Protein AF-A0A358HN16-F1 (afdb_monomer_lite)

Secondary structure (DSSP, 8-state):
----EE--BGGGTEEEE-TTS-EEE-HHHHHHHHTT-EE--B-B-GGG--TT-SSHHHHHIIIIIIT--S---BS-HHHHHHHHHHS---

Radius of gyration: 12.62 Å; chains: 1; bounding box: 31×31×33 Å

Sequence (90 aa):
GVVDGIGPWLPQVIEGLSADGKAIMTPTLIAAQRAQLMIHPYTLRADSLPKWAGDMDIALDAIFDDAGIDGIFTDFPDQVVQYLAEHPAS

Organism: NCBI:txid168935

Structure (mmCIF, N/CA/C/O backbone):
data_AF-A0A358HN16-F1
#
_entry.id   AF-A0A358HN16-F1
#
loop_
_atom_site.group_PDB
_atom_site.id
_ato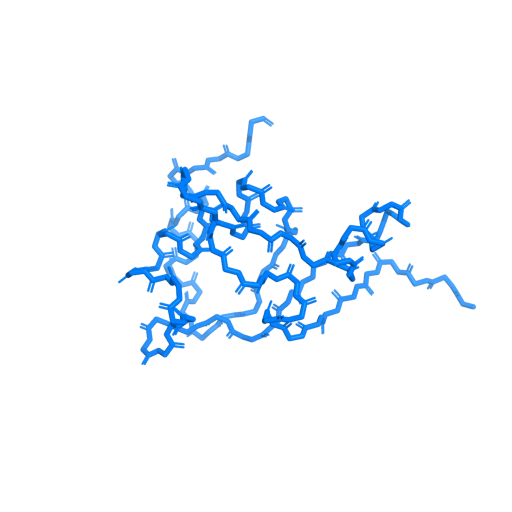m_site.type_symbol
_atom_site.label_atom_id
_atom_site.label_alt_id
_atom_site.label_comp_id
_atom_site.label_asym_id
_atom_site.label_entity_id
_atom_site.label_seq_id
_atom_site.pdbx_PDB_ins_code
_atom_site.Cartn_x
_atom_site.Cartn_y
_atom_site.Cartn_z
_atom_site.occupancy
_atom_site.B_iso_or_equiv
_atom_site.auth_seq_id
_atom_site.auth_comp_id
_atom_site.auth_asym_id
_atom_site.auth_atom_id
_atom_site.pdbx_PDB_model_num
ATOM 1 N N . GLY A 1 1 ? 14.293 -14.056 -18.851 1.00 56.44 1 GLY A N 1
ATOM 2 C CA . GLY A 1 1 ? 12.959 -14.478 -18.393 1.00 56.44 1 GLY A CA 1
ATOM 3 C C . GLY A 1 1 ? 12.075 -13.259 -18.396 1.00 56.44 1 GLY A C 1
ATOM 4 O O . GLY A 1 1 ? 12.595 -12.184 -18.127 1.00 56.44 1 GLY A O 1
ATOM 5 N N . VAL A 1 2 ? 10.807 -13.407 -18.764 1.00 73.56 2 VAL A N 1
ATOM 6 C CA . VAL A 1 2 ? 9.817 -12.335 -18.606 1.00 73.56 2 VAL A CA 1
AT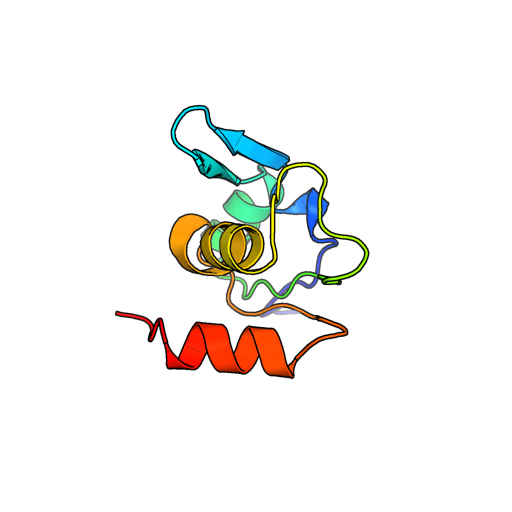OM 7 C C . VAL A 1 2 ? 9.280 -12.455 -17.181 1.00 73.56 2 VAL A C 1
ATOM 9 O O . VAL A 1 2 ? 9.042 -13.568 -16.718 1.00 73.56 2 VAL A O 1
ATOM 12 N N . VAL A 1 3 ? 9.236 -11.341 -16.459 1.00 81.81 3 VAL A N 1
ATOM 13 C CA . VAL A 1 3 ? 8.665 -11.245 -15.112 1.00 81.81 3 VAL A CA 1
ATOM 14 C C . VAL A 1 3 ? 7.399 -10.417 -15.257 1.00 81.81 3 VAL A C 1
ATOM 16 O O . VAL A 1 3 ? 7.471 -9.347 -15.853 1.00 81.81 3 VAL A O 1
ATOM 19 N N . ASP A 1 4 ? 6.280 -10.903 -14.722 1.00 89.25 4 ASP A N 1
ATOM 20 C CA . ASP A 1 4 ? 4.965 -10.257 -14.866 1.00 89.25 4 ASP A CA 1
ATOM 21 C C . ASP A 1 4 ? 4.541 -9.475 -13.608 1.00 89.25 4 ASP A C 1
ATOM 23 O O . ASP A 1 4 ? 3.557 -8.739 -13.626 1.00 89.25 4 ASP A O 1
ATOM 27 N N . GLY A 1 5 ? 5.285 -9.603 -12.502 1.00 91.94 5 GLY A N 1
ATOM 28 C CA . GLY A 1 5 ? 4.992 -8.881 -11.267 1.00 91.94 5 GLY A CA 1
ATOM 29 C C . GLY A 1 5 ? 6.058 -8.996 -10.180 1.00 91.94 5 GLY A C 1
ATOM 30 O O . GLY A 1 5 ? 6.977 -9.814 -10.265 1.00 91.94 5 GLY A O 1
ATOM 31 N N . ILE A 1 6 ? 5.924 -8.165 -9.147 1.00 94.75 6 ILE A N 1
ATOM 32 C CA . ILE A 1 6 ? 6.782 -8.138 -7.957 1.00 94.75 6 ILE A CA 1
ATOM 33 C C . ILE A 1 6 ? 5.949 -8.176 -6.672 1.00 94.75 6 ILE A C 1
ATOM 35 O O . ILE A 1 6 ? 4.846 -7.639 -6.613 1.00 94.75 6 ILE A O 1
ATOM 39 N N . GLY A 1 7 ? 6.506 -8.771 -5.616 1.00 95.69 7 GLY A N 1
ATOM 40 C CA . GLY A 1 7 ? 5.916 -8.766 -4.275 1.00 95.69 7 GLY A CA 1
ATOM 41 C C . GLY A 1 7 ? 6.864 -8.154 -3.246 1.00 95.69 7 GLY A C 1
ATOM 42 O O . GLY A 1 7 ? 7.555 -8.907 -2.565 1.00 95.69 7 GLY A O 1
ATOM 43 N N . PRO A 1 8 ? 6.985 -6.816 -3.173 1.00 96.12 8 PRO A N 1
ATOM 44 C CA . PRO A 1 8 ? 7.868 -6.138 -2.224 1.00 96.12 8 PRO A CA 1
ATOM 45 C C . PRO A 1 8 ? 7.257 -6.048 -0.818 1.00 96.12 8 PRO A C 1
ATOM 47 O O . PRO A 1 8 ? 6.065 -6.259 -0.616 1.00 96.12 8 PRO A O 1
ATOM 50 N N . TRP A 1 9 ? 8.062 -5.667 0.171 1.00 96.75 9 TRP A N 1
ATOM 51 C CA . TRP A 1 9 ? 7.529 -5.307 1.486 1.00 96.75 9 TRP A CA 1
ATOM 52 C C . TRP A 1 9 ? 6.781 -3.960 1.404 1.00 96.75 9 TRP A C 1
ATOM 54 O O . TRP A 1 9 ? 7.268 -3.045 0.746 1.00 96.75 9 TRP A O 1
ATOM 64 N N . LEU A 1 10 ? 5.624 -3.802 2.061 1.00 96.94 10 LEU A N 1
ATOM 65 C CA . LEU A 1 10 ? 4.746 -2.620 1.921 1.00 96.94 10 LEU A CA 1
ATOM 66 C C . LEU A 1 10 ? 5.464 -1.251 2.099 1.00 96.94 10 LEU A C 1
ATOM 68 O O . LEU A 1 10 ? 5.297 -0.376 1.251 1.00 96.94 10 LEU A O 1
ATOM 72 N N . PRO A 1 11 ? 6.341 -1.042 3.099 1.00 95.94 11 PRO A N 1
ATOM 73 C CA . PRO A 1 11 ? 7.136 0.188 3.223 1.00 95.94 11 PRO A CA 1
ATOM 74 C C . PRO A 1 11 ? 8.136 0.457 2.089 1.00 95.94 11 PRO A C 1
ATOM 76 O O . PRO A 1 11 ? 8.695 1.545 2.015 1.00 95.94 11 PRO A O 1
ATOM 79 N N . GLN A 1 12 ? 8.401 -0.517 1.213 1.00 96.94 12 GLN A N 1
ATOM 80 C CA . GLN A 1 12 ? 9.204 -0.315 0.002 1.00 96.94 12 GLN A CA 1
ATOM 81 C C . GLN A 1 12 ? 8.380 0.185 -1.182 1.00 96.94 12 GLN A C 1
ATOM 83 O O . GLN A 1 12 ? 8.964 0.417 -2.238 1.00 96.94 12 GLN A O 1
ATOM 88 N N . VAL A 1 13 ? 7.058 0.325 -1.035 1.00 97.56 13 VAL A N 1
ATOM 89 C CA . VAL A 1 13 ? 6.180 0.878 -2.073 1.00 97.56 13 VAL A CA 1
ATOM 90 C C . VAL A 1 13 ? 5.471 2.157 -1.633 1.00 97.56 13 VAL A C 1
ATOM 92 O O . VAL A 1 13 ? 5.348 3.054 -2.465 1.00 97.56 13 VAL A O 1
ATOM 95 N N . ILE A 1 14 ? 5.129 2.296 -0.344 1.00 97.94 14 ILE A N 1
ATOM 96 C CA . ILE A 1 14 ? 4.507 3.497 0.242 1.00 97.94 14 ILE A CA 1
ATOM 97 C C . ILE A 1 14 ? 5.327 3.984 1.444 1.00 97.94 14 ILE A C 1
ATOM 99 O O . ILE A 1 14 ? 5.555 3.237 2.398 1.00 97.94 14 ILE A O 1
ATOM 103 N N . GLU A 1 15 ? 5.746 5.250 1.415 1.00 96.62 15 GLU A N 1
ATOM 104 C CA . GLU A 1 15 ? 6.572 5.869 2.468 1.00 96.62 15 GLU A CA 1
ATOM 105 C C . GLU A 1 15 ? 5.731 6.483 3.593 1.00 96.62 15 GLU A C 1
ATOM 107 O O . GLU A 1 15 ? 6.166 6.560 4.745 1.00 96.62 15 GLU A O 1
ATOM 112 N N . GLY A 1 16 ? 4.515 6.914 3.266 1.00 97.81 16 GLY A N 1
ATOM 113 C CA . GLY A 1 16 ? 3.617 7.611 4.172 1.00 97.81 16 GLY A CA 1
ATOM 114 C C . GLY A 1 16 ? 2.487 8.300 3.428 1.00 97.81 16 GLY A C 1
ATOM 115 O O . GLY A 1 16 ? 2.225 7.984 2.270 1.00 97.81 16 GLY A O 1
ATOM 116 N N . LEU A 1 17 ? 1.859 9.261 4.100 1.00 98.31 17 LEU A N 1
ATOM 117 C CA . LEU A 1 17 ? 0.852 10.139 3.516 1.00 98.31 17 LEU A CA 1
ATOM 118 C C . LEU A 1 17 ? 1.401 11.566 3.409 1.00 98.31 17 LEU A C 1
ATOM 120 O O . LEU A 1 17 ? 2.144 12.020 4.287 1.00 98.31 17 LEU A O 1
ATOM 124 N N . SER A 1 18 ? 1.047 12.277 2.343 1.00 97.75 18 SER A N 1
ATOM 125 C CA . SER A 1 18 ? 1.315 13.705 2.180 1.00 97.75 18 SER A CA 1
ATOM 126 C C . SER A 1 18 ? 0.385 14.548 3.057 1.00 97.75 18 SER A C 1
ATOM 128 O O . SER A 1 18 ? -0.501 14.044 3.745 1.00 97.75 18 SER A O 1
ATOM 130 N N . ALA A 1 19 ? 0.602 15.866 3.073 1.00 96.06 19 ALA A N 1
ATOM 131 C CA . ALA A 1 19 ? -0.160 16.788 3.922 1.00 96.06 19 ALA A CA 1
ATOM 132 C C . ALA A 1 19 ? -1.665 16.846 3.589 1.00 96.06 19 ALA A C 1
ATOM 134 O O . ALA A 1 19 ? -2.461 17.252 4.429 1.00 96.06 19 ALA A O 1
ATOM 135 N N . ASP A 1 20 ? -2.043 16.456 2.374 1.00 95.50 20 ASP A N 1
ATOM 136 C CA . ASP A 1 20 ? -3.418 16.311 1.886 1.00 95.50 20 ASP A CA 1
ATOM 137 C C . ASP A 1 20 ? -3.985 14.891 2.078 1.00 95.50 20 ASP A C 1
ATOM 139 O O . ASP A 1 20 ? -5.111 14.627 1.665 1.00 95.50 20 ASP A O 1
ATOM 143 N N . GLY A 1 21 ? -3.236 13.995 2.729 1.00 95.50 21 GLY A N 1
ATOM 144 C CA . GLY A 1 21 ? -3.673 12.640 3.060 1.00 95.50 21 GLY A CA 1
ATOM 145 C C . GLY A 1 21 ? -3.433 11.597 1.970 1.00 95.50 21 GLY A C 1
ATOM 146 O O . GLY A 1 21 ? -3.867 10.468 2.150 1.00 95.50 21 GLY A O 1
ATOM 147 N N . LYS A 1 22 ? -2.740 11.941 0.877 1.00 97.88 22 LYS A N 1
ATOM 148 C CA . LYS A 1 22 ? -2.500 11.031 -0.253 1.00 97.88 22 LYS A CA 1
ATOM 149 C C . LYS A 1 22 ? -1.248 10.175 -0.101 1.00 97.88 22 LYS A C 1
ATOM 151 O O . LYS A 1 22 ? -0.266 10.601 0.507 1.00 97.88 22 LYS A O 1
ATOM 156 N N . ALA A 1 23 ? -1.258 8.968 -0.662 1.00 98.00 23 ALA A N 1
ATOM 157 C CA . ALA A 1 23 ? -0.111 8.067 -0.593 1.00 98.00 23 ALA A CA 1
ATOM 158 C C . ALA A 1 23 ? 1.155 8.674 -1.226 1.00 98.00 23 ALA A C 1
ATOM 160 O O . ALA A 1 23 ? 1.176 9.092 -2.385 1.00 98.00 23 ALA A O 1
ATOM 161 N N . ILE A 1 24 ? 2.261 8.658 -0.479 1.00 98.38 24 ILE A N 1
ATOM 162 C CA . ILE A 1 24 ? 3.592 8.988 -0.993 1.00 98.38 24 ILE A CA 1
ATOM 163 C C . ILE A 1 24 ? 4.217 7.707 -1.542 1.00 98.38 24 ILE A C 1
ATOM 165 O O . ILE A 1 24 ? 4.716 6.858 -0.797 1.00 98.38 24 ILE A O 1
ATOM 169 N N . MET A 1 25 ? 4.183 7.574 -2.865 1.00 98.19 25 MET A N 1
ATOM 170 C CA . MET A 1 25 ? 4.735 6.431 -3.588 1.00 98.19 25 MET A CA 1
ATOM 171 C C . MET A 1 25 ? 6.265 6.491 -3.630 1.00 98.19 25 MET A C 1
ATOM 173 O O . MET A 1 25 ? 6.858 7.513 -3.978 1.00 98.19 25 MET A O 1
ATOM 177 N N . THR A 1 26 ? 6.915 5.364 -3.348 1.00 98.25 26 THR A N 1
ATOM 178 C CA . THR A 1 26 ? 8.376 5.243 -3.477 1.00 98.25 26 THR A CA 1
ATOM 179 C C . THR A 1 26 ? 8.825 5.254 -4.948 1.00 98.25 26 THR A C 1
ATOM 181 O O . THR A 1 26 ? 8.074 4.854 -5.848 1.00 98.25 26 THR A O 1
ATOM 184 N N . PRO A 1 27 ? 10.108 5.557 -5.222 1.00 98.00 27 PRO A N 1
ATOM 185 C CA . PRO A 1 27 ? 10.699 5.345 -6.543 1.00 98.00 27 PRO A CA 1
ATOM 186 C C . PRO A 1 27 ? 10.588 3.898 -7.051 1.00 98.00 27 PRO A C 1
ATOM 188 O O . PRO A 1 27 ? 10.482 3.684 -8.258 1.00 98.00 27 PRO A O 1
ATOM 191 N N . THR A 1 28 ? 10.595 2.910 -6.148 1.00 96.00 28 THR A N 1
ATOM 192 C CA . THR A 1 28 ? 10.445 1.485 -6.482 1.00 96.00 28 THR A CA 1
ATOM 193 C C . THR A 1 28 ? 9.082 1.204 -7.100 1.00 96.00 28 THR A C 1
ATOM 195 O O . THR A 1 28 ? 9.013 0.590 -8.165 1.00 96.00 28 THR A O 1
ATOM 198 N N . LEU A 1 29 ? 8.007 1.685 -6.466 1.00 97.69 29 LEU A N 1
ATOM 199 C CA . LEU A 1 29 ? 6.649 1.511 -6.975 1.00 97.69 29 LEU A CA 1
ATOM 200 C C . LEU A 1 29 ? 6.486 2.181 -8.344 1.00 97.69 29 LEU A C 1
ATOM 202 O O . LEU A 1 29 ? 6.041 1.545 -9.297 1.00 97.69 29 LEU A O 1
ATOM 206 N N . ILE A 1 30 ? 6.947 3.429 -8.468 1.00 98.00 30 ILE A N 1
ATOM 207 C CA . ILE A 1 30 ? 6.880 4.187 -9.725 1.00 98.00 30 ILE A CA 1
ATOM 208 C C . ILE A 1 30 ? 7.638 3.460 -10.848 1.00 98.00 30 ILE A C 1
ATOM 210 O O . ILE A 1 30 ? 7.178 3.412 -11.991 1.00 98.00 30 ILE A O 1
ATOM 214 N N . ALA A 1 31 ? 8.810 2.890 -10.553 1.00 97.25 31 ALA A N 1
ATOM 215 C CA . ALA A 1 31 ? 9.584 2.133 -11.532 1.00 97.25 31 ALA A CA 1
ATOM 216 C C . ALA A 1 31 ? 8.874 0.838 -11.966 1.00 97.25 31 ALA A C 1
ATOM 218 O O . ALA A 1 31 ? 8.857 0.537 -13.159 1.00 97.25 31 ALA A O 1
ATOM 219 N N . ALA A 1 32 ? 8.265 0.105 -11.029 1.00 96.69 32 ALA A N 1
ATOM 220 C CA . ALA A 1 32 ? 7.521 -1.120 -11.322 1.00 96.69 32 ALA A CA 1
ATOM 221 C C . ALA A 1 32 ? 6.290 -0.851 -12.202 1.00 96.69 32 ALA A C 1
ATOM 223 O O . ALA A 1 32 ? 6.095 -1.529 -13.210 1.00 96.69 32 ALA A O 1
ATOM 224 N N . GLN A 1 33 ? 5.530 0.204 -11.898 1.00 96.88 33 GLN A N 1
ATOM 225 C CA . GLN A 1 33 ? 4.375 0.613 -12.701 1.00 96.88 33 GLN A CA 1
ATOM 226 C C . GLN A 1 33 ? 4.770 1.050 -14.115 1.00 96.88 33 GLN A C 1
ATOM 228 O O . GLN A 1 33 ? 4.131 0.659 -15.090 1.00 96.88 33 GLN A O 1
ATOM 233 N N . ARG A 1 34 ? 5.869 1.805 -14.268 1.00 97.06 34 ARG A N 1
ATOM 234 C CA . ARG A 1 34 ? 6.407 2.169 -15.596 1.00 97.06 34 ARG A CA 1
ATOM 235 C C . ARG A 1 34 ? 6.841 0.956 -16.415 1.00 97.06 34 ARG A C 1
ATOM 237 O O . ARG A 1 34 ? 6.820 1.018 -17.641 1.00 97.06 34 ARG A O 1
ATOM 244 N N . ALA A 1 35 ? 7.242 -0.119 -15.744 1.00 96.19 35 ALA A N 1
ATOM 245 C CA . ALA A 1 35 ? 7.565 -1.397 -16.362 1.00 96.19 35 ALA A CA 1
ATOM 246 C C . ALA A 1 35 ? 6.330 -2.287 -16.597 1.00 96.19 35 ALA A C 1
ATOM 248 O O . ALA A 1 35 ? 6.492 -3.401 -17.086 1.00 96.19 35 ALA A O 1
ATOM 249 N N . GLN A 1 36 ? 5.121 -1.804 -16.276 1.00 95.56 36 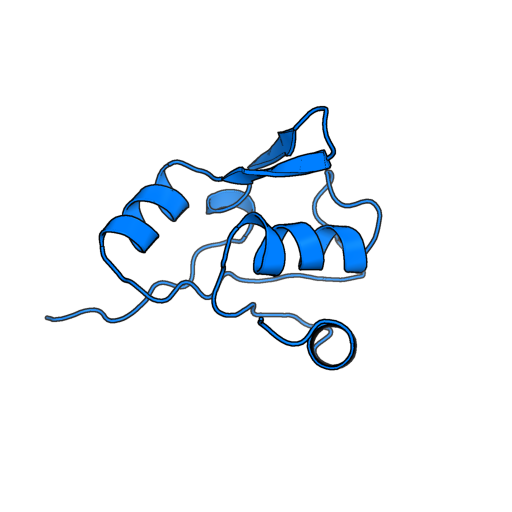GLN A N 1
ATOM 250 C CA . GLN A 1 36 ? 3.854 -2.535 -16.395 1.00 95.56 36 GLN A CA 1
ATOM 251 C C . GLN A 1 36 ? 3.855 -3.871 -15.637 1.00 95.56 36 GLN A C 1
ATOM 253 O O . GLN A 1 36 ? 3.263 -4.850 -16.086 1.00 95.56 36 GLN A O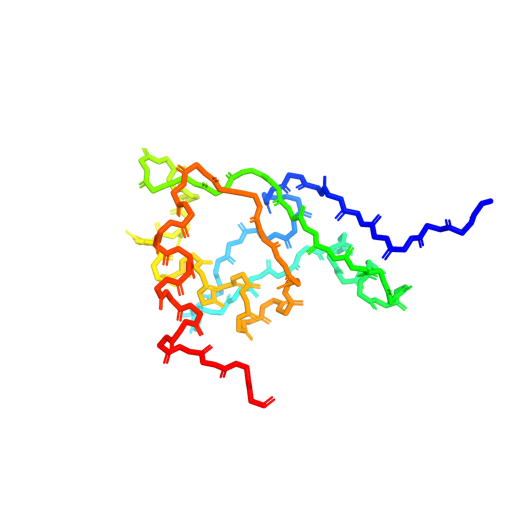 1
ATOM 258 N N . LEU A 1 37 ? 4.555 -3.917 -14.502 1.00 96.25 37 LEU A N 1
ATOM 259 C CA . LEU A 1 37 ? 4.568 -5.074 -13.617 1.00 96.25 37 LEU A CA 1
ATOM 260 C C . LEU A 1 37 ? 3.382 -5.001 -12.663 1.00 96.25 37 LEU A C 1
ATOM 262 O O . LEU A 1 37 ? 3.140 -3.939 -12.096 1.00 96.25 37 LEU A O 1
ATOM 266 N N . MET A 1 38 ? 2.729 -6.137 -12.419 1.00 96.69 38 MET A N 1
ATOM 267 C CA . MET A 1 38 ? 1.785 -6.268 -11.308 1.00 96.69 38 MET A CA 1
ATOM 268 C C . MET A 1 38 ? 2.531 -6.106 -9.976 1.00 96.69 38 MET A C 1
ATOM 270 O O . MET A 1 38 ? 3.627 -6.653 -9.805 1.00 96.69 38 MET A O 1
ATOM 274 N N . ILE A 1 39 ? 1.959 -5.396 -9.011 1.00 97.81 39 ILE A N 1
ATOM 275 C CA . ILE A 1 39 ? 2.561 -5.171 -7.695 1.00 97.81 39 ILE A CA 1
ATOM 276 C C . ILE A 1 39 ? 1.658 -5.761 -6.613 1.00 97.81 39 ILE A C 1
ATOM 278 O O . ILE A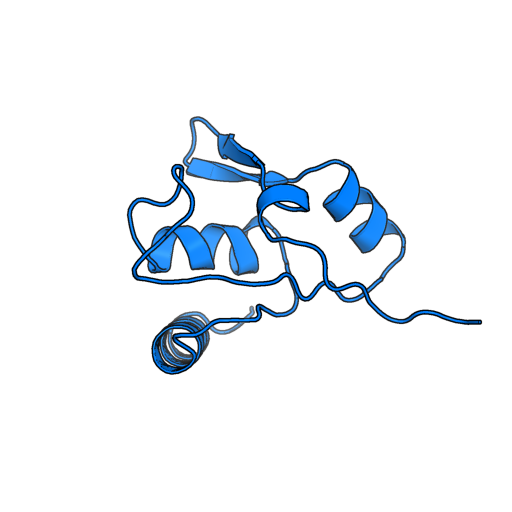 1 39 ? 0.539 -5.304 -6.416 1.00 97.81 39 ILE A O 1
ATOM 282 N N . HIS A 1 40 ? 2.168 -6.749 -5.869 1.00 97.56 40 HIS A N 1
ATOM 283 C CA . HIS A 1 40 ? 1.451 -7.407 -4.768 1.00 97.56 40 HIS A CA 1
ATOM 284 C C . HIS A 1 40 ? 2.268 -7.386 -3.465 1.00 97.56 40 HIS A C 1
ATOM 286 O O . HIS A 1 40 ? 2.927 -8.380 -3.138 1.00 97.56 40 HIS A O 1
ATOM 292 N N . PRO A 1 41 ? 2.303 -6.268 -2.717 1.00 97.69 41 PRO A N 1
ATOM 293 C CA . PRO A 1 41 ? 3.144 -6.153 -1.540 1.00 97.69 41 PRO A CA 1
ATOM 294 C C . PRO A 1 41 ? 2.691 -7.062 -0.396 1.00 97.69 41 PRO A C 1
ATOM 296 O O . PRO A 1 41 ? 1.541 -7.492 -0.322 1.00 97.69 41 PRO A O 1
ATOM 299 N N . TYR A 1 42 ? 3.595 -7.312 0.544 1.00 96.69 42 TYR A N 1
ATOM 300 C CA . TYR A 1 42 ? 3.303 -8.017 1.791 1.00 96.69 42 TYR A CA 1
ATOM 301 C C . TYR A 1 42 ? 3.857 -7.242 3.000 1.00 96.69 42 TYR A C 1
ATOM 303 O O . TYR A 1 42 ? 4.766 -6.432 2.853 1.00 96.69 42 TYR A O 1
ATOM 311 N N . THR A 1 43 ? 3.383 -7.409 4.234 1.00 95.81 43 THR A N 1
ATOM 312 C CA . THR A 1 43 ? 2.072 -7.932 4.646 1.00 95.81 43 THR A CA 1
ATOM 313 C C . THR A 1 43 ? 1.338 -6.791 5.346 1.00 95.81 43 THR A C 1
ATOM 315 O O . THR A 1 43 ? 1.920 -6.153 6.226 1.00 95.81 43 THR A O 1
ATOM 318 N N . LEU A 1 44 ? 0.085 -6.528 4.978 1.00 97.50 44 LEU A N 1
ATOM 319 C CA . LEU A 1 44 ? -0.778 -5.603 5.713 1.00 97.50 44 LEU A CA 1
ATOM 320 C C . LEU A 1 44 ? -1.419 -6.326 6.903 1.00 97.50 44 LEU A C 1
ATOM 322 O O . LEU A 1 44 ? -1.882 -7.459 6.781 1.00 97.50 44 LEU A O 1
ATOM 326 N N . ARG A 1 45 ? -1.433 -5.678 8.069 1.00 97.62 45 ARG A N 1
ATOM 327 C CA . ARG A 1 45 ? -1.959 -6.253 9.309 1.00 97.62 45 ARG A CA 1
ATOM 328 C C . ARG A 1 45 ? -2.744 -5.221 10.105 1.00 97.62 45 ARG A C 1
ATOM 330 O O . ARG A 1 45 ? -2.180 -4.200 10.485 1.00 97.62 45 ARG A O 1
ATOM 337 N N . ALA A 1 46 ? -4.004 -5.523 10.414 1.00 96.12 46 ALA A N 1
ATOM 338 C CA . ALA A 1 46 ? -4.887 -4.650 11.192 1.00 96.12 46 ALA A CA 1
ATOM 339 C C . ALA A 1 46 ? -4.351 -4.373 12.608 1.00 96.12 46 ALA A C 1
ATOM 341 O O . ALA A 1 46 ? -4.529 -3.293 13.158 1.00 96.12 46 ALA A O 1
ATOM 342 N N . ASP A 1 47 ? -3.669 -5.355 13.198 1.00 96.56 47 ASP A N 1
ATOM 343 C CA . ASP A 1 47 ? -3.102 -5.284 14.547 1.00 96.56 47 ASP A CA 1
ATOM 344 C C . ASP A 1 47 ? -1.678 -4.701 14.591 1.00 96.56 47 ASP A C 1
ATOM 346 O O . ASP A 1 47 ? -1.082 -4.584 15.662 1.00 96.56 47 ASP A O 1
ATOM 350 N N . SER A 1 48 ? -1.119 -4.335 13.434 1.00 96.62 48 SER A N 1
ATOM 351 C CA . SER A 1 48 ? 0.216 -3.751 13.306 1.00 96.62 48 SER A CA 1
ATOM 352 C C . SER A 1 48 ? 0.308 -2.882 12.047 1.00 96.62 48 SER A C 1
ATOM 354 O O . SER A 1 48 ? 1.184 -3.083 11.197 1.00 96.62 48 SER A O 1
ATOM 356 N N . LEU A 1 49 ? -0.607 -1.921 11.926 1.00 97.19 49 LEU A N 1
ATOM 357 C CA . LEU A 1 49 ? -0.671 -1.022 10.777 1.00 97.19 49 LEU A CA 1
ATOM 358 C C . LEU A 1 49 ? 0.618 -0.191 10.616 1.00 97.19 49 LEU A C 1
ATOM 360 O O . LEU A 1 49 ? 1.320 0.087 11.600 1.00 97.19 49 LEU A O 1
ATOM 364 N N . PRO A 1 50 ? 0.946 0.238 9.382 1.00 95.75 50 PRO A N 1
ATOM 365 C CA . PRO A 1 50 ? 1.980 1.240 9.168 1.00 95.75 50 PRO A CA 1
ATOM 366 C C . PRO A 1 50 ? 1.713 2.487 10.016 1.00 95.75 50 PRO A C 1
ATOM 368 O O . PRO A 1 50 ? 0.574 2.906 10.167 1.00 95.75 50 PRO A O 1
ATOM 371 N N . LYS A 1 51 ? 2.766 3.132 10.531 1.00 95.81 51 LYS A N 1
ATOM 372 C CA . LYS A 1 51 ? 2.630 4.287 11.446 1.00 95.81 51 LYS A CA 1
ATOM 373 C C . LYS A 1 51 ? 1.827 5.462 10.876 1.00 95.81 51 LYS A C 1
ATOM 375 O O . LYS A 1 51 ? 1.368 6.302 11.639 1.00 95.81 51 LYS A O 1
ATOM 380 N N . TRP A 1 52 ? 1.760 5.559 9.554 1.00 96.12 52 TRP A N 1
ATOM 381 C CA . TRP A 1 52 ? 1.038 6.601 8.835 1.00 96.12 52 TRP A CA 1
ATOM 382 C C . TRP A 1 52 ? -0.449 6.275 8.641 1.00 96.12 52 TRP A C 1
ATOM 384 O O . TRP A 1 52 ? -1.216 7.183 8.341 1.00 96.12 52 TRP A O 1
ATOM 394 N N . ALA A 1 53 ? -0.862 5.019 8.823 1.00 96.75 53 ALA A N 1
ATOM 395 C CA . ALA A 1 53 ? -2.251 4.598 8.717 1.00 96.75 53 ALA A CA 1
ATOM 396 C C . ALA A 1 53 ? -2.918 4.677 10.095 1.00 96.75 53 ALA A C 1
ATOM 398 O O . ALA A 1 53 ? -2.472 4.037 11.049 1.00 96.75 53 ALA A O 1
ATOM 399 N N . GLY A 1 54 ? -3.978 5.480 10.201 1.00 95.50 54 GLY A N 1
ATOM 400 C CA . GLY A 1 54 ? -4.776 5.583 11.428 1.00 95.50 54 GLY A CA 1
ATOM 401 C C . GLY A 1 54 ? -5.666 4.360 11.665 1.00 95.50 54 GLY A C 1
ATOM 402 O O . GLY A 1 54 ? -5.915 3.994 12.812 1.00 95.50 54 GLY A O 1
ATOM 403 N N . ASP A 1 55 ? -6.100 3.720 10.583 1.00 96.94 55 ASP A N 1
ATOM 404 C CA . ASP A 1 55 ? -6.940 2.528 10.559 1.00 96.94 55 ASP A CA 1
ATOM 405 C C . ASP A 1 55 ? -6.721 1.741 9.250 1.00 96.94 55 ASP A C 1
ATOM 407 O O . ASP A 1 55 ? -5.854 2.079 8.434 1.00 96.94 55 ASP A O 1
ATOM 411 N N . MET A 1 56 ? -7.459 0.638 9.095 1.00 97.12 56 MET A N 1
ATOM 412 C CA . MET A 1 56 ? -7.367 -0.224 7.918 1.00 97.12 56 MET A CA 1
ATOM 413 C C . MET A 1 56 ? -7.847 0.490 6.649 1.00 97.12 56 MET A C 1
ATOM 415 O O . MET A 1 56 ? -7.203 0.342 5.616 1.00 97.12 56 MET A O 1
ATOM 419 N N . ASP A 1 57 ? -8.916 1.284 6.718 1.00 96.88 57 ASP A N 1
ATOM 420 C CA . ASP A 1 57 ? -9.491 1.941 5.539 1.00 96.88 57 ASP A CA 1
ATOM 421 C C . ASP A 1 57 ? -8.520 2.972 4.958 1.00 96.88 57 ASP A C 1
ATOM 423 O O . ASP A 1 57 ? -8.275 2.967 3.757 1.00 96.88 57 ASP A O 1
ATOM 427 N N . ILE A 1 58 ? -7.855 3.768 5.804 1.00 97.56 58 ILE A N 1
ATOM 428 C CA . ILE A 1 58 ? -6.786 4.685 5.375 1.00 97.56 58 ILE A CA 1
ATOM 429 C C . ILE A 1 58 ? -5.633 3.916 4.715 1.00 97.56 58 ILE A C 1
ATOM 431 O O . ILE A 1 58 ? -5.034 4.389 3.748 1.00 97.56 58 ILE A O 1
ATOM 435 N N . ALA A 1 59 ? -5.282 2.736 5.238 1.00 98.00 59 ALA A N 1
ATOM 436 C CA . ALA A 1 59 ? -4.246 1.914 4.622 1.00 98.00 59 ALA A CA 1
ATOM 437 C C . ALA A 1 59 ? -4.675 1.395 3.243 1.00 98.00 59 ALA A C 1
ATOM 439 O O . ALA A 1 59 ? -3.854 1.373 2.328 1.00 98.00 59 ALA A O 1
ATOM 440 N N . LEU A 1 60 ? -5.933 0.977 3.097 1.00 97.81 60 LEU A N 1
ATOM 441 C CA . LEU A 1 60 ? -6.462 0.413 1.859 1.00 97.81 60 LEU A CA 1
ATOM 442 C C . LEU A 1 60 ? -6.702 1.482 0.787 1.00 97.81 60 LEU A C 1
ATOM 444 O O . LEU A 1 60 ? -6.318 1.231 -0.351 1.00 97.81 60 LEU A O 1
ATOM 448 N N . ASP A 1 61 ? -7.180 2.675 1.149 1.00 97.44 61 ASP A N 1
ATOM 449 C CA . ASP A 1 61 ? -7.281 3.845 0.253 1.00 97.44 61 ASP A CA 1
ATOM 450 C C . ASP A 1 61 ? -5.897 4.220 -0.297 1.00 97.44 61 ASP A C 1
ATOM 452 O O . ASP A 1 61 ? -5.681 4.306 -1.508 1.00 97.44 61 ASP A O 1
ATOM 456 N N . ALA A 1 62 ? -4.894 4.299 0.585 1.00 97.94 62 ALA A N 1
ATOM 457 C CA . ALA A 1 62 ? -3.521 4.573 0.177 1.00 97.94 62 ALA A CA 1
ATOM 458 C C . ALA A 1 62 ? -2.943 3.490 -0.757 1.00 97.94 62 ALA A C 1
ATOM 460 O O . ALA A 1 62 ? -2.157 3.801 -1.652 1.00 97.94 62 ALA A O 1
ATOM 461 N N . ILE A 1 63 ? -3.285 2.215 -0.540 1.00 97.69 63 ILE A N 1
ATOM 462 C CA . ILE A 1 63 ? -2.774 1.080 -1.325 1.00 97.69 63 ILE A CA 1
ATOM 463 C C . ILE A 1 63 ? -3.470 0.986 -2.686 1.00 97.69 63 ILE A C 1
ATOM 465 O O . ILE A 1 63 ? -2.794 0.926 -3.714 1.00 97.69 63 ILE A O 1
ATOM 469 N N . PHE A 1 64 ? -4.797 0.943 -2.705 1.00 97.38 64 PHE A N 1
ATOM 470 C CA . PHE A 1 64 ? -5.564 0.632 -3.906 1.00 97.38 64 PHE A CA 1
ATOM 471 C C . PHE A 1 64 ? -5.907 1.878 -4.711 1.00 97.38 64 PHE A C 1
ATOM 473 O O . PHE A 1 64 ? -5.641 1.911 -5.912 1.00 97.38 64 PHE A O 1
ATOM 480 N N . ASP A 1 65 ? -6.435 2.909 -4.059 1.00 96.06 65 ASP A N 1
ATOM 481 C CA . ASP A 1 65 ? -7.048 4.039 -4.755 1.00 96.06 65 ASP A CA 1
ATOM 482 C C . ASP A 1 65 ? -6.022 5.117 -5.115 1.00 96.06 65 ASP A C 1
ATOM 484 O O . ASP A 1 65 ? -6.022 5.639 -6.231 1.00 96.06 65 ASP A O 1
ATOM 488 N N . ASP A 1 66 ? -5.086 5.400 -4.210 1.00 96.50 66 ASP A N 1
ATOM 489 C CA . ASP A 1 66 ? -4.020 6.369 -4.465 1.00 96.50 66 ASP A CA 1
ATOM 490 C C . ASP A 1 66 ? -2.851 5.768 -5.241 1.00 96.50 66 ASP A C 1
ATOM 492 O O . ASP A 1 66 ? -2.371 6.340 -6.223 1.00 96.50 66 ASP A O 1
ATOM 496 N N . ALA A 1 67 ? -2.344 4.629 -4.764 1.00 96.75 67 ALA A N 1
ATOM 497 C CA . ALA A 1 67 ? -1.124 4.038 -5.290 1.00 96.75 67 ALA A CA 1
ATOM 498 C C . ALA A 1 67 ? -1.371 3.094 -6.473 1.00 96.75 67 ALA A C 1
ATOM 500 O O . ALA A 1 67 ? -0.407 2.763 -7.166 1.00 96.75 67 ALA A O 1
ATOM 501 N N . GLY A 1 68 ? -2.616 2.672 -6.730 1.00 95.88 68 GLY A N 1
ATOM 502 C CA . GLY A 1 68 ? -2.949 1.772 -7.836 1.00 95.88 68 GLY A CA 1
ATOM 503 C C . GLY A 1 68 ? -2.225 0.428 -7.742 1.00 95.88 68 GLY A C 1
ATOM 504 O O . GLY A 1 68 ? -1.717 -0.068 -8.747 1.00 95.88 68 GLY A O 1
ATOM 505 N N . ILE A 1 69 ? -2.074 -0.107 -6.529 1.00 96.88 69 ILE A N 1
ATOM 506 C CA . ILE A 1 69 ? -1.460 -1.416 -6.289 1.00 96.88 69 ILE A CA 1
ATOM 507 C C . ILE A 1 69 ? -2.492 -2.507 -6.588 1.00 96.88 69 ILE A C 1
ATOM 509 O O . ILE A 1 69 ? -3.630 -2.435 -6.139 1.00 96.88 69 ILE A O 1
ATOM 513 N N . ASP A 1 70 ? -2.088 -3.547 -7.317 1.00 96.69 70 ASP A N 1
ATOM 514 C CA . ASP A 1 70 ? -3.018 -4.539 -7.872 1.00 96.69 70 ASP A CA 1
ATOM 515 C C . ASP A 1 70 ? -3.593 -5.522 -6.837 1.00 96.69 70 ASP A C 1
ATOM 517 O O . ASP A 1 70 ? -4.603 -6.187 -7.069 1.00 96.69 70 ASP A O 1
ATOM 521 N N . GLY A 1 71 ? -2.931 -5.655 -5.690 1.00 96.00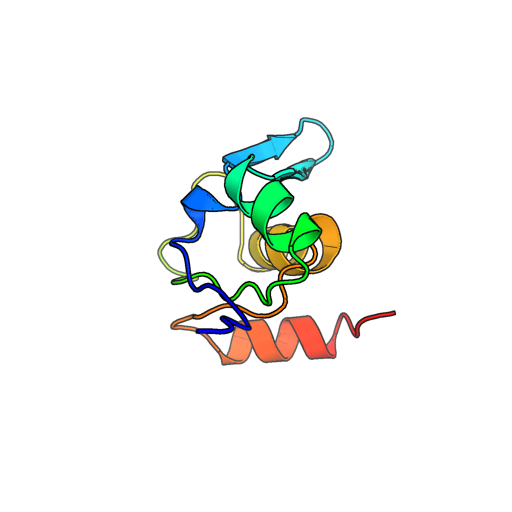 71 GLY A N 1
ATOM 522 C CA . GLY A 1 71 ? -3.284 -6.612 -4.650 1.00 96.00 71 GLY A CA 1
ATOM 523 C C . GLY A 1 71 ? -2.368 -6.495 -3.440 1.00 96.00 71 GLY A C 1
ATOM 524 O O . GLY A 1 71 ? -1.288 -5.919 -3.511 1.00 96.00 71 GLY A O 1
ATOM 525 N N . ILE A 1 72 ? -2.777 -7.067 -2.312 1.00 97.75 72 ILE A N 1
ATOM 526 C CA . ILE A 1 72 ? -2.005 -7.028 -1.067 1.00 97.75 72 ILE A CA 1
ATOM 527 C C . ILE A 1 72 ? -2.073 -8.386 -0.369 1.00 97.75 72 ILE A C 1
ATOM 529 O O . ILE A 1 72 ? -3.136 -8.998 -0.270 1.00 97.75 72 ILE A O 1
ATOM 533 N N . PHE A 1 73 ? -0.941 -8.860 0.147 1.00 97.88 73 PHE A N 1
ATOM 534 C CA . PHE A 1 73 ? -0.939 -9.959 1.106 1.00 97.88 73 PHE A CA 1
ATOM 535 C C . PHE A 1 73 ? -1.300 -9.419 2.488 1.00 97.88 73 PHE A C 1
ATOM 537 O O . PHE A 1 73 ? -0.685 -8.472 2.981 1.00 97.88 73 PHE A O 1
ATOM 544 N N . THR A 1 74 ? -2.287 -10.034 3.127 1.00 98.12 74 THR A N 1
ATOM 545 C CA . THR A 1 74 ? -2.805 -9.618 4.432 1.00 98.12 74 THR A CA 1
ATOM 546 C C . THR A 1 74 ? -3.146 -10.835 5.280 1.00 98.12 74 THR A C 1
ATOM 548 O O . THR A 1 74 ? -3.555 -11.871 4.753 1.00 98.12 74 THR A O 1
ATOM 551 N N . ASP A 1 75 ? -3.024 -10.683 6.596 1.00 96.62 75 ASP A N 1
ATOM 552 C CA . ASP A 1 75 ? -3.517 -11.672 7.562 1.00 96.62 75 ASP A CA 1
ATOM 553 C C . ASP A 1 75 ? -5.020 -11.478 7.870 1.00 96.62 75 ASP A C 1
ATOM 555 O O . ASP A 1 75 ? -5.629 -12.306 8.543 1.00 96.62 75 ASP A O 1
ATOM 559 N N . PHE A 1 76 ? -5.626 -10.399 7.354 1.00 97.44 76 PHE A N 1
ATOM 560 C CA . PHE A 1 76 ? -7.029 -10.005 7.546 1.00 97.44 76 PHE A CA 1
ATOM 561 C C . PHE A 1 76 ? -7.745 -9.874 6.185 1.00 97.44 76 PHE A C 1
ATOM 563 O O . PHE A 1 76 ? -8.090 -8.766 5.763 1.00 97.44 76 PHE A O 1
ATOM 570 N N . PRO A 1 77 ? -7.897 -10.979 5.425 1.00 97.00 77 PRO A N 1
ATOM 571 C CA . PRO A 1 77 ? -8.444 -10.941 4.067 1.00 97.00 77 PRO A CA 1
ATOM 572 C C . PRO A 1 77 ? -9.919 -10.528 4.016 1.00 97.00 77 PRO A C 1
ATOM 574 O O . PRO A 1 77 ? -10.352 -9.959 3.022 1.00 97.00 77 PRO A O 1
ATOM 577 N N . ASP A 1 78 ? -10.682 -10.789 5.075 1.00 97.75 78 ASP A N 1
ATOM 578 C CA . ASP A 1 78 ? -12.082 -10.387 5.217 1.00 97.75 78 ASP A CA 1
ATOM 579 C C . ASP A 1 78 ? -12.259 -8.867 5.121 1.00 97.75 78 ASP A C 1
ATOM 581 O O . ASP A 1 78 ? -13.120 -8.403 4.376 1.00 97.75 78 ASP A O 1
ATOM 585 N N . GLN A 1 79 ? -11.395 -8.101 5.791 1.00 97.44 79 GLN A N 1
ATOM 586 C CA . GLN A 1 79 ? -11.435 -6.635 5.762 1.00 97.44 79 GLN A CA 1
ATOM 587 C C . GLN A 1 79 ? -11.099 -6.083 4.373 1.00 97.44 79 GLN A C 1
ATOM 589 O O . GLN A 1 79 ? -11.771 -5.180 3.886 1.00 97.44 79 GLN A O 1
ATOM 594 N N . VAL A 1 80 ? -10.103 -6.663 3.694 1.00 97.06 80 VAL A N 1
ATOM 595 C CA . VAL A 1 80 ? -9.727 -6.242 2.333 1.00 97.06 80 VAL A CA 1
ATOM 596 C C . VAL A 1 80 ? -10.831 -6.567 1.327 1.00 97.06 80 VAL A C 1
ATOM 598 O O . VAL A 1 80 ? -11.161 -5.739 0.483 1.00 97.06 80 VAL A O 1
ATOM 601 N N . VAL A 1 81 ? -11.438 -7.753 1.422 1.00 96.88 81 VAL A N 1
ATOM 602 C CA . VAL A 1 81 ? -12.565 -8.134 0.558 1.00 96.88 81 VAL A CA 1
ATOM 603 C C . VAL A 1 81 ? -13.762 -7.215 0.784 1.00 96.88 81 VAL A C 1
ATOM 605 O O . VAL A 1 81 ? -14.395 -6.810 -0.189 1.00 96.88 81 VAL A O 1
ATOM 608 N N . GLN A 1 82 ? -14.065 -6.871 2.040 1.00 97.31 82 GLN A N 1
ATOM 609 C CA . GLN A 1 82 ? -15.132 -5.926 2.353 1.00 97.31 82 GLN A CA 1
ATOM 610 C C . GLN A 1 82 ? -14.849 -4.547 1.743 1.00 97.31 82 GLN A C 1
ATOM 612 O O . GLN A 1 82 ? -15.706 -4.025 1.033 1.00 97.31 82 GLN A O 1
ATOM 617 N N . TYR A 1 83 ? -13.644 -4.006 1.944 1.00 96.31 83 TYR A N 1
ATOM 618 C CA . TYR A 1 83 ? -13.238 -2.719 1.379 1.00 96.31 83 TYR A CA 1
ATOM 619 C C . TYR A 1 83 ? -13.447 -2.662 -0.138 1.00 96.31 83 TYR A C 1
ATOM 621 O O . TYR A 1 83 ? -14.111 -1.757 -0.636 1.00 96.31 83 TYR A O 1
ATOM 629 N N . LEU A 1 84 ? -12.951 -3.668 -0.870 1.00 95.25 84 LEU A N 1
ATOM 630 C CA . LEU A 1 84 ? -13.059 -3.740 -2.333 1.00 95.25 84 LEU A CA 1
ATOM 631 C C . LEU A 1 84 ? -14.504 -3.924 -2.823 1.00 95.25 84 LEU A C 1
ATOM 633 O O . LEU A 1 84 ? -14.839 -3.515 -3.933 1.00 95.25 84 LEU A O 1
ATOM 637 N N . ALA A 1 85 ? -15.369 -4.553 -2.022 1.00 95.94 85 ALA A N 1
ATOM 638 C CA . ALA A 1 85 ? -16.790 -4.671 -2.340 1.00 95.94 85 ALA A CA 1
ATOM 639 C C . ALA A 1 85 ? -17.532 -3.333 -2.179 1.00 95.94 85 ALA A C 1
ATOM 641 O O . ALA A 1 85 ? -18.490 -3.073 -2.910 1.00 95.94 85 ALA A O 1
ATOM 642 N N . GLU A 1 86 ? -17.095 -2.496 -1.237 1.00 95.25 86 GLU A N 1
ATOM 643 C CA . GLU A 1 86 ? -17.644 -1.159 -0.980 1.00 95.25 86 GLU A CA 1
ATOM 644 C C . GLU A 1 86 ? -17.050 -0.090 -1.920 1.00 95.25 86 GLU A C 1
ATOM 646 O O . GLU A 1 86 ? -17.742 0.870 -2.261 1.00 95.25 86 GLU A O 1
ATOM 651 N N . HIS A 1 87 ? -15.822 -0.305 -2.405 1.00 92.12 87 HIS A N 1
ATOM 652 C CA . HIS A 1 87 ? -15.070 0.580 -3.302 1.00 92.12 87 HIS A CA 1
ATOM 653 C C . HIS A 1 87 ? -14.690 -0.149 -4.605 1.00 92.12 87 HIS A C 1
ATOM 655 O O . HIS A 1 87 ? -13.518 -0.449 -4.841 1.00 92.12 87 HIS A O 1
ATOM 661 N N . PRO A 1 88 ? -15.662 -0.499 -5.468 1.00 80.38 88 PRO A N 1
ATOM 662 C CA . PRO A 1 88 ? -15.354 -1.162 -6.726 1.00 80.38 88 PRO A CA 1
ATOM 663 C C . PRO A 1 88 ? -14.499 -0.252 -7.614 1.00 80.38 88 PRO A C 1
ATOM 665 O O . PRO A 1 88 ? -14.799 0.934 -7.770 1.00 80.38 88 PRO A O 1
ATOM 668 N N . ALA A 1 89 ? -13.467 -0.832 -8.231 1.00 69.38 89 ALA A N 1
ATOM 669 C CA . ALA A 1 89 ? -12.641 -0.137 -9.212 1.00 69.38 89 ALA A CA 1
ATOM 670 C C . ALA A 1 89 ? -13.530 0.513 -10.291 1.00 69.38 89 ALA A C 1
ATOM 672 O O . ALA A 1 89 ? -14.438 -0.133 -10.826 1.00 69.38 89 ALA A O 1
ATOM 673 N N . SER A 1 90 ? -13.284 1.800 -10.555 1.00 56.34 90 SER A N 1
ATOM 674 C CA . SER A 1 90 ? -14.018 2.596 -11.552 1.00 56.34 90 SER A CA 1
ATOM 675 C C . SER A 1 90 ? -13.691 2.203 -12.989 1.00 56.34 90 SER A C 1
ATOM 677 O O . SER A 1 90 ? -12.528 1.827 -13.256 1.00 56.34 90 SER A O 1
#

Foldseek 3Di:
DDAQADAAAPCQAFVAADPVLETDGHPVLVVCVVVNHAYEYDDAEQVDHDPRDPGDLSVLCNQCVRSVHPYYHYPCVVVNVVSCVVVPDD

InterPro domains:
  IPR017946 PLC-like phosphodiesterase, TIM beta/alpha-barrel domain superfamily [G3DSA:3.20.20.190] (1-85)
  IPR017946 PLC-like phosphodiesterase, TIM beta/alpha-barrel domain superfamily [SSF51695] (3-84)

pLDDT: mean 94.9, std 7.37, range [56.34, 98.38]